Protein AF-A0A396NR25-F1 (afdb_monomer)

Sequence (62 aa):
MAKELIYLDTYALQQDMRIRLPKSILNNLPVEKGTTKFSIYLDQEKNELILRIAESLKEDAK

Structure (mmCIF, N/CA/C/O backbone):
data_AF-A0A396NR25-F1
#
_entry.id   AF-A0A396NR25-F1
#
loop_
_atom_site.group_PDB
_atom_site.id
_atom_site.type_symbol
_atom_site.label_atom_id
_atom_site.label_alt_id
_atom_site.label_comp_id
_atom_site.label_asym_id
_atom_site.label_entity_id
_atom_site.label_seq_id
_atom_site.pdbx_PDB_ins_code
_atom_site.Cartn_x
_atom_site.Cartn_y
_atom_site.Cartn_z
_atom_site.occupancy
_atom_site.B_iso_or_equiv
_atom_site.auth_seq_id
_atom_site.auth_comp_id
_atom_site.auth_asym_id
_atom_site.auth_atom_id
_atom_site.pdbx_PDB_model_num
ATOM 1 N N . MET A 1 1 ? -15.344 19.345 -4.011 1.00 43.28 1 MET A N 1
ATOM 2 C CA . MET A 1 1 ? -15.854 18.048 -3.516 1.00 43.28 1 MET A CA 1
ATOM 3 C C . MET A 1 1 ? -14.716 17.344 -2.808 1.00 43.28 1 MET A C 1
ATOM 5 O O . MET A 1 1 ? -13.644 17.242 -3.396 1.00 43.28 1 MET A O 1
ATOM 9 N N . ALA A 1 2 ? -14.908 16.952 -1.548 1.00 52.88 2 ALA A N 1
ATOM 10 C CA . ALA A 1 2 ? -13.925 16.136 -0.843 1.00 52.88 2 ALA A CA 1
ATOM 11 C C . ALA A 1 2 ? -13.809 14.803 -1.591 1.00 52.88 2 ALA A C 1
ATOM 13 O O . ALA A 1 2 ? -14.825 14.171 -1.868 1.00 52.88 2 ALA A O 1
ATOM 14 N N . LYS A 1 3 ? -12.597 14.422 -2.000 1.00 71.75 3 LYS A N 1
ATOM 15 C CA . LYS A 1 3 ? -12.380 13.099 -2.586 1.00 71.75 3 LYS A CA 1
ATOM 16 C C . LYS A 1 3 ? -12.590 12.079 -1.473 1.00 71.75 3 LYS A C 1
ATOM 18 O O . LYS A 1 3 ? -11.860 12.106 -0.485 1.00 71.75 3 LYS A O 1
ATOM 23 N N . GLU A 1 4 ? -13.611 11.246 -1.621 1.00 83.50 4 GLU A N 1
ATOM 24 C CA . GLU A 1 4 ? -13.880 10.144 -0.702 1.00 83.50 4 GLU A CA 1
ATOM 25 C C . GLU A 1 4 ? -12.700 9.164 -0.696 1.00 83.50 4 GLU A C 1
ATOM 27 O O . GLU A 1 4 ? -12.037 8.953 -1.717 1.00 83.50 4 GLU A O 1
ATOM 32 N N . LEU A 1 5 ? -12.413 8.591 0.475 1.00 85.38 5 LEU A N 1
ATOM 33 C CA . LEU A 1 5 ? -11.403 7.550 0.614 1.00 85.38 5 LEU A CA 1
ATOM 34 C C . LEU A 1 5 ? -11.907 6.283 -0.078 1.00 85.38 5 LEU A C 1
ATOM 36 O O . LEU A 1 5 ? -12.973 5.767 0.249 1.00 85.38 5 LEU A O 1
ATOM 40 N N . ILE A 1 6 ? -11.126 5.773 -1.025 1.00 89.50 6 ILE A N 1
ATOM 41 C CA . ILE A 1 6 ? -11.444 4.533 -1.730 1.00 89.50 6 ILE A CA 1
ATOM 42 C C . ILE A 1 6 ? -10.757 3.386 -0.990 1.00 89.50 6 ILE A C 1
ATOM 44 O O . ILE A 1 6 ? -9.529 3.345 -0.905 1.00 89.50 6 ILE A O 1
ATOM 48 N N . TYR A 1 7 ? -11.546 2.448 -0.466 1.00 91.31 7 TYR A N 1
ATOM 49 C CA . TYR A 1 7 ? -11.020 1.203 0.091 1.00 91.31 7 TYR A CA 1
ATOM 50 C C . TYR A 1 7 ? -10.319 0.390 -1.007 1.00 91.31 7 TYR A C 1
ATOM 52 O O . TYR A 1 7 ? -10.892 0.164 -2.072 1.00 91.31 7 TYR A O 1
ATOM 60 N N . LEU A 1 8 ? -9.086 -0.058 -0.749 1.00 92.44 8 LEU A N 1
ATOM 61 C CA . LEU A 1 8 ? -8.315 -0.859 -1.705 1.00 92.44 8 LEU A CA 1
ATOM 62 C C . LEU A 1 8 ? -8.174 -2.318 -1.270 1.00 92.44 8 LEU A C 1
ATOM 64 O O . LEU A 1 8 ? -8.422 -3.204 -2.083 1.00 92.44 8 LEU A O 1
ATOM 68 N N . ASP A 1 9 ? -7.722 -2.561 -0.037 1.00 94.06 9 ASP A N 1
ATOM 69 C CA . ASP A 1 9 ? -7.506 -3.902 0.520 1.00 94.06 9 ASP A CA 1
ATOM 70 C C . ASP A 1 9 ? -7.159 -3.824 2.022 1.00 94.06 9 ASP A C 1
ATOM 72 O O . ASP A 1 9 ? -6.951 -2.735 2.567 1.00 94.06 9 ASP A O 1
ATOM 76 N N . THR A 1 10 ? -7.024 -4.971 2.690 1.00 93.56 10 THR A N 1
ATOM 77 C CA . THR A 1 10 ? -6.537 -5.079 4.075 1.00 93.56 10 THR A CA 1
ATOM 78 C C . THR A 1 10 ? -5.496 -6.190 4.201 1.00 93.56 10 THR A C 1
ATOM 80 O O . THR A 1 10 ? -5.751 -7.342 3.867 1.00 93.56 10 THR A O 1
ATOM 83 N N . TYR A 1 11 ? -4.320 -5.856 4.741 1.00 94.00 11 TYR A N 1
ATOM 84 C CA . TYR A 1 11 ? -3.226 -6.802 4.972 1.00 94.00 11 TYR A CA 1
ATOM 85 C C . TYR A 1 11 ? -2.762 -6.755 6.427 1.00 94.00 11 TYR A C 1
ATOM 87 O O . TYR A 1 11 ? -2.710 -5.688 7.035 1.00 94.00 11 TYR A O 1
ATOM 95 N N . ALA A 1 12 ? -2.374 -7.909 6.970 1.00 95.44 12 ALA A N 1
ATOM 96 C CA . ALA A 1 12 ? -1.709 -7.971 8.266 1.00 95.44 12 ALA A CA 1
ATOM 97 C C . ALA A 1 12 ? -0.282 -7.403 8.172 1.00 95.44 12 ALA A C 1
ATOM 99 O O . ALA A 1 12 ? 0.432 -7.664 7.198 1.00 95.44 12 ALA A O 1
ATOM 100 N N . LEU A 1 13 ? 0.143 -6.674 9.207 1.00 95.75 13 LEU A N 1
ATOM 101 C CA . LEU A 1 13 ? 1.542 -6.301 9.403 1.00 95.75 13 LEU A CA 1
ATOM 102 C C . LEU A 1 13 ? 2.350 -7.571 9.683 1.00 95.75 13 LEU A C 1
ATOM 104 O O . LEU A 1 13 ? 2.069 -8.305 10.631 1.00 95.75 13 LEU A O 1
ATOM 108 N N . GLN A 1 14 ? 3.322 -7.855 8.823 1.00 96.50 14 GLN A N 1
ATOM 109 C CA . GLN A 1 14 ? 4.170 -9.033 8.965 1.00 96.50 14 GLN A CA 1
ATOM 110 C C . GLN A 1 14 ? 5.150 -8.863 10.134 1.00 96.50 14 GLN A C 1
ATOM 112 O O . GLN A 1 14 ? 5.448 -7.747 10.552 1.00 96.50 14 GLN A O 1
ATOM 117 N N . GLN A 1 15 ? 5.675 -9.980 10.646 1.00 97.19 15 GLN A N 1
ATOM 118 C CA . GLN A 1 1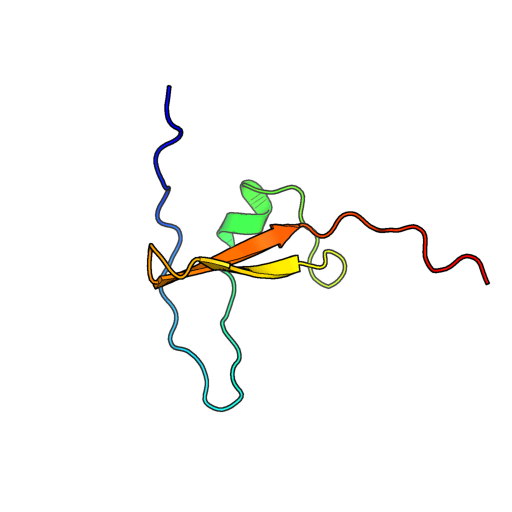5 ? 6.587 -10.005 11.803 1.00 97.19 15 GLN A CA 1
ATOM 119 C C . GLN A 1 15 ? 7.869 -9.187 11.595 1.00 97.19 15 GLN A C 1
ATOM 121 O O . GLN A 1 15 ? 8.455 -8.693 12.549 1.00 97.19 15 GLN A O 1
ATOM 126 N N . ASP A 1 16 ? 8.294 -9.011 10.348 1.00 97.06 16 ASP A N 1
ATOM 127 C CA . ASP A 1 16 ? 9.440 -8.184 9.973 1.00 97.06 16 ASP A CA 1
ATOM 128 C C . ASP A 1 16 ? 9.047 -6.757 9.564 1.00 97.06 16 ASP A C 1
ATOM 130 O O . ASP A 1 16 ? 9.782 -6.084 8.843 1.00 97.06 16 ASP A O 1
ATOM 134 N N . MET A 1 17 ? 7.881 -6.294 10.024 1.00 94.12 17 MET A N 1
ATOM 135 C CA . MET A 1 17 ? 7.354 -4.943 9.819 1.00 94.12 17 MET A CA 1
ATOM 136 C C . MET A 1 17 ? 6.995 -4.600 8.366 1.00 94.12 17 MET A C 1
ATOM 138 O O . MET A 1 17 ? 6.867 -3.427 8.014 1.00 94.12 17 MET A O 1
ATOM 142 N N . ARG A 1 18 ? 6.790 -5.603 7.503 1.00 94.00 18 ARG A N 1
ATOM 143 C CA . ARG A 1 18 ? 6.361 -5.383 6.115 1.00 94.00 18 ARG A CA 1
ATOM 144 C C . ARG A 1 18 ? 4.843 -5.403 5.972 1.00 94.00 18 ARG A C 1
ATOM 146 O O . ARG A 1 18 ? 4.149 -6.220 6.573 1.00 94.00 18 ARG A O 1
ATOM 153 N N . ILE A 1 19 ? 4.333 -4.543 5.094 1.00 93.62 19 ILE A N 1
ATOM 154 C CA . ILE A 1 19 ? 2.945 -4.565 4.618 1.00 93.62 19 ILE A CA 1
ATOM 155 C C . ILE A 1 19 ? 2.977 -4.748 3.101 1.00 93.62 19 ILE A C 1
ATOM 157 O O . ILE A 1 19 ? 3.801 -4.151 2.404 1.00 93.62 19 ILE A O 1
ATOM 161 N N . ARG A 1 20 ? 2.086 -5.588 2.569 1.00 93.25 20 ARG A N 1
ATOM 162 C CA . ARG A 1 20 ? 1.918 -5.748 1.122 1.00 93.25 20 ARG A CA 1
ATOM 163 C C . ARG A 1 20 ? 1.044 -4.618 0.588 1.00 93.25 20 ARG A C 1
ATOM 165 O O . ARG A 1 20 ? -0.065 -4.423 1.064 1.00 93.25 20 ARG A O 1
ATOM 172 N N . LEU A 1 21 ? 1.520 -3.911 -0.434 1.00 94.38 21 LEU A N 1
ATOM 173 C CA . LEU A 1 21 ? 0.688 -2.933 -1.129 1.00 94.38 21 LEU A CA 1
ATOM 174 C C . LEU A 1 21 ? -0.323 -3.629 -2.069 1.00 94.38 21 LEU A C 1
ATOM 176 O O . LEU A 1 21 ? 0.062 -4.583 -2.760 1.00 94.38 21 LEU A O 1
ATOM 180 N N . PRO A 1 22 ? -1.585 -3.156 -2.139 1.00 94.69 22 PRO A N 1
ATOM 181 C CA . PRO A 1 22 ? -2.597 -3.684 -3.056 1.00 94.69 22 PRO A CA 1
ATOM 182 C C . PRO A 1 22 ? -2.166 -3.535 -4.517 1.00 94.69 22 PRO A C 1
ATOM 184 O O . PRO A 1 22 ? -1.629 -2.501 -4.902 1.00 94.69 22 PRO A O 1
ATOM 187 N N . LYS A 1 23 ? -2.466 -4.513 -5.382 1.00 93.62 23 LYS A N 1
ATOM 188 C CA . LYS A 1 23 ? -2.142 -4.404 -6.823 1.00 93.62 23 LYS A CA 1
ATOM 189 C C . LYS A 1 23 ? -2.876 -3.252 -7.517 1.00 93.62 23 LYS A C 1
ATOM 191 O O . LYS A 1 23 ? -2.384 -2.743 -8.521 1.00 93.62 23 LYS A O 1
ATOM 196 N N . SER A 1 24 ? -4.031 -2.850 -6.987 1.00 93.50 24 SER A N 1
ATOM 197 C CA . SER A 1 24 ? -4.866 -1.779 -7.533 1.00 93.50 24 SER A CA 1
ATOM 198 C C . SER A 1 24 ? -4.141 -0.434 -7.602 1.00 93.50 24 SER A C 1
ATOM 200 O O . SER A 1 24 ? -4.470 0.365 -8.475 1.00 93.50 24 SER A O 1
ATOM 202 N N . ILE A 1 25 ? -3.111 -0.187 -6.782 1.00 94.12 25 ILE A N 1
ATOM 203 C CA . ILE A 1 25 ? -2.363 1.080 -6.830 1.00 94.12 25 ILE A CA 1
ATOM 204 C C . ILE A 1 25 ? -1.705 1.336 -8.191 1.00 94.12 25 ILE A C 1
ATOM 206 O O . ILE A 1 25 ? -1.555 2.488 -8.569 1.00 94.12 25 ILE A O 1
ATOM 210 N N . LEU A 1 26 ? -1.372 0.287 -8.952 1.00 94.12 26 LEU A N 1
ATOM 211 C CA . LEU A 1 26 ? -0.722 0.402 -10.265 1.00 94.12 26 LEU A CA 1
ATOM 212 C C . LEU A 1 26 ? -1.621 1.063 -11.316 1.00 94.12 26 LEU A C 1
ATOM 214 O O . LEU A 1 26 ? -1.124 1.667 -12.255 1.00 94.12 26 LEU A O 1
ATOM 218 N N . ASN A 1 27 ? -2.940 0.932 -11.155 1.00 92.25 27 ASN A N 1
ATOM 219 C CA . ASN A 1 27 ? -3.920 1.517 -12.069 1.00 92.25 27 ASN A CA 1
ATOM 220 C C . ASN A 1 27 ? -4.432 2.878 -11.573 1.00 92.25 27 ASN A C 1
ATOM 222 O O . ASN A 1 27 ? -5.033 3.619 -12.342 1.00 92.25 27 ASN A O 1
ATOM 226 N N . ASN A 1 28 ? -4.233 3.187 -10.286 1.00 90.25 28 ASN A N 1
ATOM 227 C CA . ASN A 1 28 ? -4.783 4.380 -9.635 1.00 90.25 28 ASN A CA 1
ATOM 228 C C . ASN A 1 28 ? -3.727 5.462 -9.361 1.00 90.25 28 ASN A C 1
ATOM 230 O O . ASN A 1 28 ? -4.085 6.618 -9.151 1.00 90.25 28 ASN A O 1
ATOM 234 N N . LEU A 1 29 ? -2.440 5.101 -9.342 1.00 92.31 29 LEU A N 1
ATOM 235 C CA . LEU A 1 29 ? -1.317 5.992 -9.065 1.00 92.31 29 LEU A CA 1
ATOM 236 C C . LEU A 1 29 ? -0.236 5.847 -10.151 1.00 92.31 29 LEU A C 1
ATOM 238 O O . LEU A 1 29 ? -0.056 4.753 -10.684 1.00 92.31 29 LEU A O 1
ATOM 242 N N . PRO A 1 30 ? 0.531 6.911 -10.451 1.00 93.44 30 PRO A N 1
ATOM 243 C CA . PRO A 1 30 ? 1.646 6.862 -11.396 1.00 93.44 30 PRO A CA 1
ATOM 244 C C . PRO A 1 30 ? 2.879 6.215 -10.742 1.00 93.44 30 PRO A C 1
ATOM 246 O O . PRO A 1 30 ? 3.845 6.893 -10.399 1.00 93.44 30 PRO A O 1
ATOM 249 N N . VAL A 1 31 ? 2.815 4.906 -10.492 1.00 93.50 31 VAL A N 1
ATOM 250 C CA . VAL A 1 31 ? 3.824 4.166 -9.718 1.00 93.50 31 VAL A CA 1
ATOM 251 C C . VAL A 1 31 ? 4.368 2.981 -10.511 1.00 93.50 31 VAL A C 1
ATOM 253 O O . VAL A 1 31 ? 3.629 2.265 -11.185 1.00 93.50 31 VAL A O 1
ATOM 256 N N . GLU A 1 32 ? 5.665 2.732 -10.382 1.00 93.50 32 GLU A N 1
ATOM 257 C CA . GLU A 1 32 ? 6.368 1.614 -10.997 1.00 93.50 32 GLU A CA 1
ATOM 258 C C . GLU A 1 32 ? 6.976 0.713 -9.914 1.00 93.50 32 GLU A C 1
ATOM 260 O O . GLU A 1 32 ? 7.607 1.170 -8.954 1.00 93.50 32 GLU A O 1
ATOM 2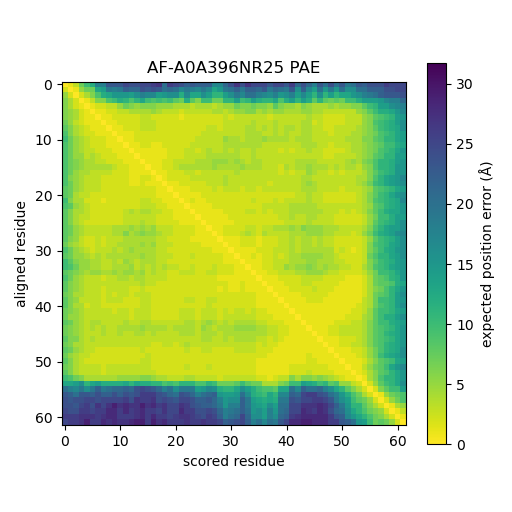65 N N . LYS A 1 33 ? 6.775 -0.601 -10.062 1.00 92.31 33 LYS A N 1
ATOM 266 C CA . LYS A 1 33 ? 7.276 -1.606 -9.116 1.00 92.31 33 LYS A CA 1
ATOM 267 C C . LYS A 1 33 ? 8.800 -1.594 -9.084 1.00 92.31 33 LYS A C 1
ATOM 269 O O . LYS A 1 33 ? 9.432 -1.744 -10.118 1.00 92.31 33 LYS A O 1
ATOM 274 N N . GLY A 1 34 ? 9.374 -1.506 -7.888 1.00 91.62 34 GLY A N 1
ATOM 275 C CA . GLY A 1 34 ? 10.827 -1.520 -7.698 1.00 91.62 34 GLY A CA 1
ATOM 276 C C . GLY A 1 34 ? 11.515 -0.177 -7.962 1.00 91.62 34 GLY A C 1
ATOM 277 O O . GLY A 1 34 ? 12.655 -0.017 -7.541 1.00 91.62 34 GLY A O 1
ATOM 278 N N . THR A 1 35 ? 10.820 0.793 -8.566 1.00 93.50 35 THR A N 1
ATOM 279 C CA . THR A 1 35 ? 11.363 2.126 -8.869 1.00 93.50 35 THR A CA 1
ATOM 280 C C . THR A 1 35 ? 10.786 3.191 -7.942 1.00 93.50 35 THR A C 1
ATOM 282 O O . THR A 1 35 ? 11.526 3.962 -7.330 1.00 93.50 35 THR A O 1
ATOM 285 N N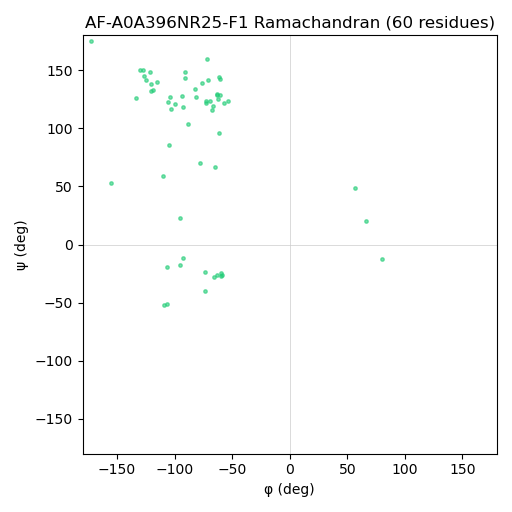 . THR A 1 36 ? 9.456 3.258 -7.821 1.00 94.12 36 THR A N 1
ATOM 286 C CA . THR A 1 36 ? 8.805 4.353 -7.095 1.00 94.12 36 THR A CA 1
ATOM 287 C C . THR A 1 36 ? 9.006 4.217 -5.591 1.00 94.12 36 THR A C 1
ATOM 289 O O . THR A 1 36 ? 8.634 3.212 -4.984 1.00 94.12 36 THR A O 1
ATOM 292 N N . LYS A 1 37 ? 9.566 5.264 -4.981 1.00 94.56 37 LYS A N 1
ATOM 293 C CA . LYS A 1 37 ? 9.751 5.369 -3.532 1.00 94.56 37 LYS A CA 1
ATOM 294 C C . LYS A 1 37 ? 8.541 6.051 -2.897 1.00 94.56 37 LYS A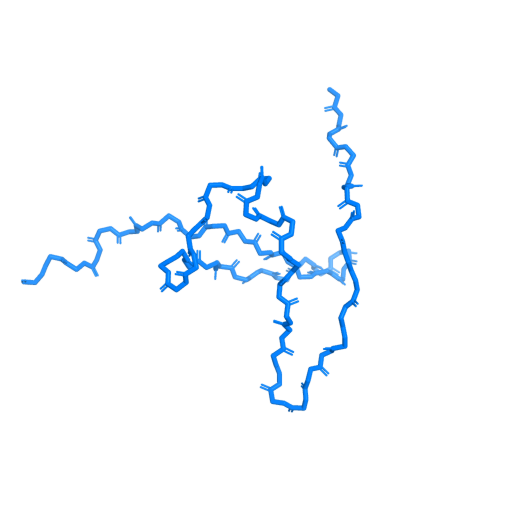 C 1
ATOM 296 O O . LYS A 1 37 ? 7.926 6.929 -3.502 1.00 94.56 37 LYS A O 1
ATOM 301 N N . PHE A 1 38 ? 8.224 5.667 -1.664 1.00 94.25 38 PHE A N 1
ATOM 302 C CA . PHE A 1 38 ? 7.178 6.302 -0.868 1.00 94.25 38 PHE A CA 1
ATOM 303 C C . PHE A 1 38 ? 7.763 6.851 0.427 1.00 94.25 38 PHE A C 1
ATOM 305 O O . PHE A 1 38 ? 8.463 6.138 1.144 1.00 94.25 38 PHE A O 1
ATOM 312 N N . SER A 1 39 ? 7.431 8.097 0.741 1.00 95.56 39 SER A N 1
ATOM 313 C CA . SER A 1 39 ? 7.636 8.673 2.064 1.00 95.56 39 SER A CA 1
ATOM 314 C C . SER A 1 39 ? 6.484 8.254 2.974 1.00 95.56 39 SER A C 1
ATOM 316 O O . SER A 1 39 ? 5.318 8.323 2.573 1.00 95.56 39 SER A O 1
ATOM 318 N N . ILE A 1 40 ? 6.809 7.818 4.190 1.00 95.44 40 ILE A N 1
ATOM 319 C CA . ILE A 1 40 ? 5.845 7.358 5.194 1.00 95.44 40 ILE A CA 1
ATOM 320 C C . ILE A 1 40 ? 5.692 8.451 6.252 1.00 95.44 40 ILE A C 1
ATOM 322 O O . ILE A 1 40 ? 6.681 8.896 6.830 1.00 95.44 40 ILE A O 1
ATOM 326 N N . TYR A 1 41 ? 4.455 8.862 6.512 1.00 96.56 41 TYR A N 1
ATOM 327 C CA . TYR A 1 41 ? 4.097 9.845 7.533 1.00 96.56 41 TYR A CA 1
ATOM 328 C C . TYR A 1 41 ? 3.117 9.223 8.528 1.00 96.56 41 TYR A C 1
ATOM 330 O O . TYR A 1 41 ? 2.297 8.393 8.141 1.00 96.56 41 TYR A O 1
ATOM 338 N N . LEU A 1 42 ? 3.179 9.649 9.788 1.00 97.38 42 LEU A N 1
ATOM 339 C CA . LEU A 1 42 ? 2.205 9.304 10.821 1.00 97.38 42 LEU A CA 1
ATOM 340 C C . LEU A 1 42 ? 1.274 10.499 11.040 1.00 97.38 42 LEU A C 1
ATOM 342 O O . LEU A 1 42 ? 1.728 11.560 11.465 1.00 97.38 42 LEU A O 1
ATOM 346 N N . ASP A 1 43 ? -0.011 10.319 10.760 1.00 97.00 43 ASP A N 1
ATOM 347 C CA . ASP A 1 43 ? -1.062 11.245 11.174 1.00 97.00 43 ASP A CA 1
ATOM 348 C C . ASP A 1 43 ? -1.538 10.822 12.569 1.00 97.00 43 ASP A C 1
ATOM 350 O O . ASP A 1 43 ? -2.233 9.817 12.728 1.00 97.00 43 ASP A O 1
ATOM 354 N N . GLN A 1 44 ? -1.105 11.557 13.595 1.00 97.00 44 GLN A N 1
ATOM 355 C CA . GLN A 1 44 ? -1.416 11.230 14.989 1.00 97.00 44 GLN A CA 1
ATOM 356 C C . GLN A 1 44 ? -2.866 11.545 15.370 1.00 97.00 44 GLN A C 1
ATOM 358 O O . GLN A 1 44 ? -3.380 10.934 16.302 1.00 97.00 44 GLN A O 1
ATOM 363 N N . GLU A 1 45 ? -3.529 12.469 14.670 1.00 97.38 45 GLU A N 1
ATOM 364 C CA . GLU A 1 45 ? -4.918 12.829 14.971 1.00 97.38 45 GLU A CA 1
ATOM 365 C C . GLU A 1 45 ? -5.870 11.722 14.523 1.00 97.38 45 GLU A C 1
ATOM 367 O O . GLU A 1 45 ? -6.816 11.379 15.231 1.00 97.38 45 GLU A O 1
ATOM 372 N N . 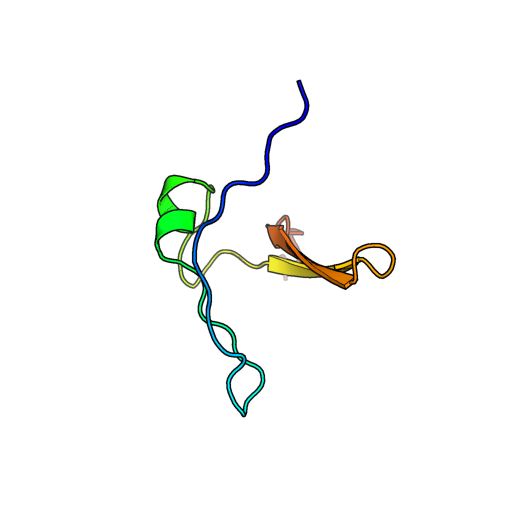LYS A 1 46 ? -5.592 11.136 13.356 1.00 95.69 46 LYS A N 1
ATOM 373 C CA . LYS A 1 46 ? -6.387 10.035 12.796 1.00 95.69 46 LYS A CA 1
ATOM 374 C C . LYS A 1 46 ? -5.863 8.655 13.166 1.00 95.69 46 LYS A C 1
ATOM 376 O O . LYS A 1 46 ? -6.568 7.672 12.968 1.00 95.69 46 LYS A O 1
ATOM 381 N N . ASN A 1 47 ? -4.655 8.589 13.727 1.00 95.31 47 ASN A N 1
ATOM 382 C CA . ASN A 1 47 ? -3.934 7.353 14.015 1.00 95.31 47 ASN A CA 1
ATOM 383 C C . ASN A 1 47 ? -3.735 6.487 12.755 1.00 95.31 47 ASN A C 1
ATOM 385 O O . ASN A 1 47 ? -4.012 5.288 12.741 1.00 95.31 47 ASN A O 1
ATOM 389 N N . GLU A 1 48 ? -3.261 7.115 11.679 1.00 95.19 48 GLU A N 1
ATOM 390 C CA . GLU A 1 48 ? -3.095 6.496 10.362 1.00 95.19 48 GLU A CA 1
ATOM 391 C C . GLU A 1 48 ? -1.673 6.697 9.823 1.00 95.19 48 GLU A C 1
ATOM 393 O O . GLU A 1 48 ? -1.016 7.708 10.084 1.00 95.19 48 GLU A O 1
ATOM 398 N N . LEU A 1 49 ? -1.201 5.742 9.017 1.00 95.00 49 LEU A N 1
ATOM 399 C CA . LEU A 1 49 ? 0.009 5.913 8.216 1.00 95.00 49 LEU A CA 1
ATOM 400 C C . LEU A 1 49 ? -0.359 6.403 6.817 1.00 95.00 49 LEU A C 1
ATOM 402 O O . LEU A 1 49 ? -1.148 5.777 6.111 1.00 95.00 49 LEU A O 1
ATOM 406 N N . ILE A 1 50 ? 0.273 7.491 6.388 1.00 94.31 50 ILE A N 1
ATOM 407 C CA . ILE A 1 50 ? 0.103 8.064 5.055 1.00 94.31 50 ILE A CA 1
ATOM 408 C C . ILE A 1 50 ? 1.348 7.754 4.232 1.00 94.31 50 ILE A C 1
ATOM 410 O O . ILE A 1 50 ? 2.456 8.155 4.586 1.00 94.31 50 ILE A O 1
ATOM 414 N N . LEU A 1 51 ? 1.158 7.090 3.093 1.00 94.56 51 LEU A N 1
ATOM 415 C CA . LEU A 1 51 ? 2.208 6.867 2.105 1.00 94.56 51 LEU A CA 1
ATOM 416 C C . LEU A 1 51 ? 2.053 7.884 0.973 1.00 94.56 51 LEU A C 1
ATOM 418 O O . LEU A 1 51 ? 1.016 7.926 0.312 1.00 94.56 51 LEU A O 1
ATOM 422 N N . ARG A 1 52 ? 3.082 8.698 0.727 1.00 94.25 52 ARG A N 1
ATOM 423 C CA . ARG A 1 52 ? 3.121 9.649 -0.398 1.00 94.25 52 ARG A CA 1
ATOM 424 C C . ARG A 1 52 ? 4.222 9.252 -1.362 1.00 94.25 52 ARG A C 1
ATOM 426 O O . ARG A 1 52 ? 5.294 8.865 -0.912 1.00 94.25 52 ARG A O 1
ATOM 433 N N . ILE A 1 53 ? 3.974 9.362 -2.665 1.00 94.44 53 ILE A N 1
ATOM 434 C CA . ILE A 1 53 ? 5.029 9.193 -3.672 1.00 94.44 53 ILE A CA 1
ATOM 435 C C . ILE A 1 53 ? 6.122 10.212 -3.349 1.00 94.44 53 ILE A C 1
ATOM 437 O O . ILE A 1 53 ? 5.844 11.407 -3.255 1.00 94.44 53 ILE A O 1
ATOM 441 N N . ALA A 1 54 ? 7.338 9.727 -3.119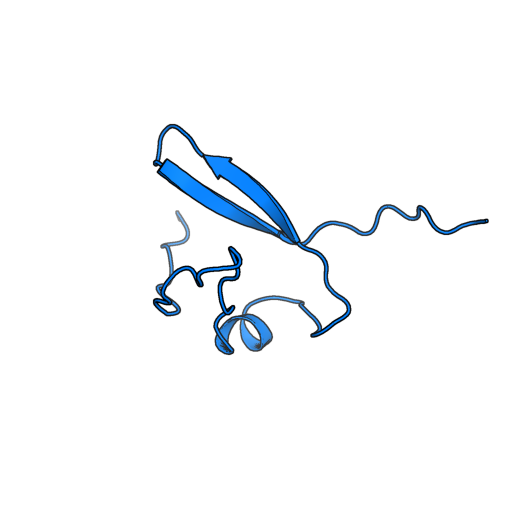 1.00 93.69 54 ALA A N 1
ATOM 442 C CA . ALA A 1 54 ? 8.475 10.600 -2.914 1.00 93.69 54 ALA A CA 1
ATOM 443 C C . ALA A 1 54 ? 8.839 11.204 -4.270 1.00 93.69 54 ALA A C 1
ATOM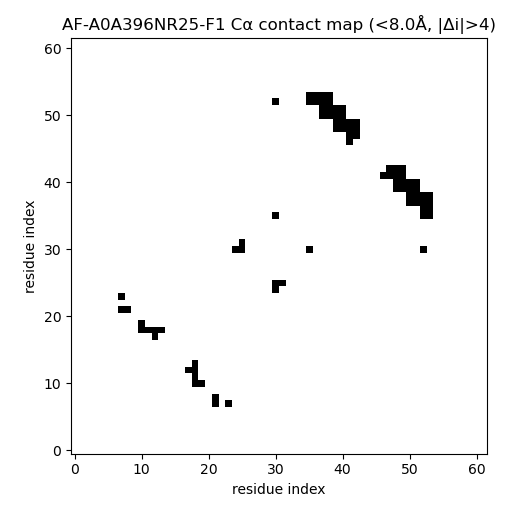 445 O O . ALA A 1 54 ? 9.116 10.473 -5.225 1.00 93.69 54 ALA A O 1
ATOM 446 N N . GLU A 1 55 ? 8.829 12.531 -4.365 1.00 81.00 55 GLU A N 1
ATOM 447 C CA . GLU A 1 55 ? 9.442 13.200 -5.504 1.00 81.00 55 GLU A CA 1
ATOM 448 C C . GLU A 1 55 ? 10.923 12.831 -5.497 1.00 81.00 55 GLU A C 1
ATOM 450 O O . GLU A 1 55 ? 11.589 12.914 -4.461 1.00 81.00 55 GLU A O 1
ATOM 455 N N . SER A 1 56 ? 11.435 12.363 -6.634 1.00 59.91 56 SER A N 1
ATOM 456 C CA . SER A 1 56 ? 12.868 12.182 -6.796 1.00 59.91 56 SER A CA 1
ATOM 457 C C . SER A 1 56 ? 13.514 13.557 -6.654 1.00 59.91 56 SER A C 1
ATOM 459 O O . SER A 1 56 ? 13.592 14.318 -7.623 1.00 59.91 56 SER A O 1
ATOM 461 N N . LEU A 1 57 ? 13.991 13.891 -5.457 1.00 50.38 57 LEU A N 1
ATOM 462 C CA . LEU A 1 57 ? 15.100 14.818 -5.359 1.00 50.38 57 LEU A CA 1
ATOM 463 C C . LEU A 1 57 ? 16.179 14.221 -6.258 1.00 50.38 57 LEU A C 1
ATOM 465 O O . LEU A 1 57 ? 16.512 13.040 -6.142 1.00 50.38 57 LEU A O 1
ATOM 469 N N . LYS A 1 58 ? 16.635 15.007 -7.231 1.00 47.28 58 LYS A N 1
ATOM 470 C CA . LYS A 1 58 ? 17.800 14.697 -8.057 1.00 47.28 58 LYS A CA 1
ATOM 471 C C . LYS A 1 58 ? 19.041 14.679 -7.154 1.00 47.28 58 LYS A C 1
ATOM 473 O O . LYS A 1 58 ? 19.889 15.553 -7.251 1.00 47.28 58 LYS A O 1
ATOM 478 N N . GLU A 1 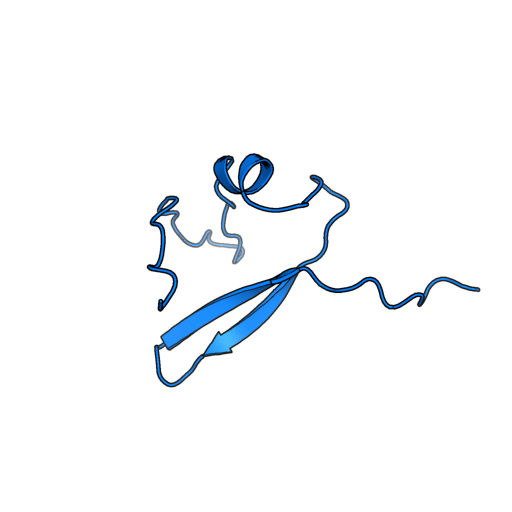59 ? 19.121 13.719 -6.249 1.00 49.72 59 GLU A N 1
ATOM 479 C CA . GLU A 1 59 ? 20.271 13.434 -5.400 1.00 49.72 59 GLU A CA 1
ATOM 480 C C . GLU A 1 59 ? 20.880 12.119 -5.865 1.00 49.72 59 GLU A C 1
ATOM 482 O O . GLU A 1 59 ? 20.932 11.152 -5.129 1.00 49.72 59 GLU A O 1
ATOM 487 N N . ASP A 1 60 ? 21.275 12.093 -7.135 1.00 47.25 60 ASP A N 1
ATOM 488 C CA . ASP A 1 60 ? 22.269 11.171 -7.689 1.00 47.25 60 ASP A CA 1
ATOM 489 C C . ASP A 1 60 ? 22.871 11.848 -8.937 1.00 47.25 60 ASP A C 1
ATOM 491 O O . ASP A 1 60 ? 22.846 11.336 -10.052 1.00 47.25 60 ASP A O 1
ATOM 495 N N . ALA A 1 61 ? 23.357 13.080 -8.759 1.00 41.06 61 ALA A N 1
ATOM 496 C CA . ALA A 1 61 ? 24.389 13.648 -9.618 1.00 41.06 61 ALA A CA 1
ATOM 497 C C . ALA A 1 61 ? 25.687 13.616 -8.805 1.00 41.06 61 ALA A C 1
ATOM 499 O O . ALA A 1 61 ? 26.003 14.563 -8.085 1.00 41.06 61 ALA A O 1
ATOM 500 N N . LYS A 1 62 ? 26.381 12.480 -8.863 1.00 35.38 62 LYS A N 1
ATOM 501 C CA . LYS A 1 62 ? 27.773 12.358 -8.440 1.00 35.38 62 LYS A CA 1
ATOM 502 C C . LYS A 1 62 ? 28.635 12.120 -9.668 1.00 35.38 62 LYS A C 1
ATOM 504 O O . LYS A 1 62 ? 28.191 11.332 -10.531 1.00 35.38 62 LYS A O 1
#

Mean predicted aligned error: 6.39 Å

pLDDT: mean 86.6, std 16.8, range [35.38, 97.38]

Radius of gyration: 14.15 Å; Cα contacts (8 Å, |Δi|>4): 41; chains: 1; bounding box: 44×28×27 Å

Nearest PDB structures (foldseek):
  5itm-assembly1_B  TM=6.672E-01  e=2.124E-01  Saccharolobus solfataricus
  2mru-assembly1_A  TM=7.379E-01  e=4.266E+00  Escheric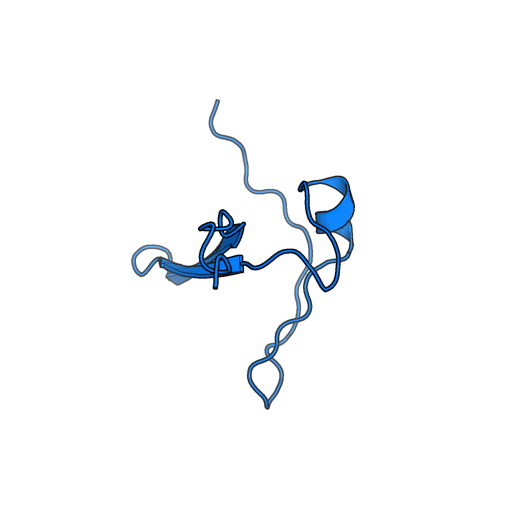hia coli K-12
  2mru-assembly1_B  TM=7.331E-01  e=7.773E+00  Escherichia coli K-12

Solvent-accessible surface area (backbone atoms only — not comparable to full-atom values): 4513 Å² total; per-residue (Å²): 128,85,81,74,87,77,90,84,78,88,72,72,74,39,96,87,74,46,70,76,79,60,76,65,49,60,82,75,42,102,57,47,91,96,68,62,51,66,45,79,43,78,43,77,92,79,71,41,79,46,77,40,79,47,76,80,70,89,82,81,83,126

Secondary structure (DSSP, 8-state):
---PPPP----PPPTTS--PPPTTHHHHSS--TTT--EEEEEETTTTEEEEEEPP-------

Foldseek 3Di:
DPDDDDDQDDFDQDPVRDDDDHPCCVVVDVDDPPPWDWDWDADPVVRDIDTDTDDPPPPPPD